Protein AF-A0A3Q0EEP7-F1 (afdb_monomer_lite)

Organism: Carlito syrichta (NCBI:txid1868482)

Radius of gyration: 18.12 Å; chains: 1; bounding box: 39×38×37 Å

Sequence (147 aa):
MGDAPDYDRSQWLNEKFKLGLDFPNLPYLIDGAHKITQSNAILRYIARKHNMCGETEEEKIRVDMLENQAMDTRMQLAMVCYSPDFEKLKPEYLEGLPEKIKLYSQFLGKRPWFAGDKGLKKISAYMKSSRFLRGPLFAKMAKWNNK

pLDDT: mean 92.27, std 7.51, range [51.19, 98.5]

Secondary structure (DSSP, 8-state):
---TTTT--HHHHTTTTTS--SS--SSEEEETTEEEESHHHHHHHHHHHTT-S-SSHHHHHHHHHHHHHHHHHHHHHHHHHH-TTHHHHHHHHHHHHHHHHHHHHHHHTT-SSSSSS---HHHHHHHHSTTS--S----TT-TT---

Structure (mmCIF, N/CA/C/O backbone):
data_AF-A0A3Q0EEP7-F1
#
_entry.id   AF-A0A3Q0EEP7-F1
#
loop_
_atom_site.group_PDB
_atom_site.id
_atom_site.type_symbol
_atom_site.label_atom_id
_atom_site.label_alt_id
_atom_site.label_comp_id
_atom_site.label_asym_id
_atom_site.label_entity_id
_atom_site.label_seq_id
_atom_site.pdbx_PDB_ins_code
_atom_site.Cartn_x
_atom_site.Cartn_y
_atom_site.Cartn_z
_atom_site.occupancy
_atom_site.B_iso_or_equiv
_atom_site.auth_seq_id
_atom_site.auth_comp_id
_atom_site.auth_asym_id
_atom_site.auth_atom_id
_atom_site.pdbx_PDB_model_num
ATOM 1 N N . MET A 1 1 ? 10.044 -12.591 -9.585 1.00 81.25 1 MET A N 1
ATOM 2 C CA . MET A 1 1 ? 10.981 -11.935 -10.516 1.00 81.25 1 MET A CA 1
ATOM 3 C C . MET A 1 1 ? 12.345 -12.496 -10.204 1.00 81.25 1 MET A C 1
ATOM 5 O O . MET A 1 1 ? 12.695 -12.511 -9.025 1.00 81.25 1 MET A O 1
ATOM 9 N N . GLY A 1 2 ? 13.031 -13.022 -11.210 1.00 85.44 2 GLY A N 1
ATOM 10 C CA . GLY A 1 2 ? 14.385 -13.539 -11.094 1.00 85.44 2 GLY A CA 1
ATOM 11 C C . GLY A 1 2 ? 15.394 -12.437 -10.783 1.00 85.44 2 GLY A C 1
ATOM 12 O O . GLY A 1 2 ? 15.034 -11.275 -10.561 1.00 85.44 2 GLY A O 1
ATOM 13 N N . ASP A 1 3 ? 16.657 -12.831 -10.739 1.00 87.38 3 ASP A N 1
ATOM 14 C CA . ASP A 1 3 ? 17.779 -11.933 -10.491 1.00 87.38 3 ASP A CA 1
ATOM 15 C C . ASP A 1 3 ? 18.174 -11.121 -11.727 1.00 87.38 3 ASP A C 1
ATOM 17 O O . ASP A 1 3 ? 17.745 -11.396 -12.850 1.00 87.38 3 ASP A O 1
ATOM 21 N N . ALA A 1 4 ? 18.972 -10.079 -11.493 1.00 85.38 4 ALA A N 1
ATOM 22 C CA . ALA A 1 4 ? 19.633 -9.341 -12.560 1.00 85.38 4 ALA A CA 1
ATOM 23 C C . ALA A 1 4 ? 20.622 -10.262 -13.311 1.00 85.38 4 ALA A C 1
ATOM 25 O O . ALA A 1 4 ? 21.186 -11.167 -12.690 1.00 85.38 4 ALA A O 1
ATOM 26 N N . PRO A 1 5 ? 20.877 -10.025 -14.611 1.00 88.69 5 PRO A N 1
ATOM 27 C CA . PRO A 1 5 ? 20.366 -8.912 -15.420 1.00 88.69 5 PRO A CA 1
ATOM 28 C C . PRO A 1 5 ? 18.973 -9.153 -16.024 1.00 88.69 5 PRO A C 1
ATOM 30 O O . PRO A 1 5 ? 18.320 -8.195 -16.430 1.00 88.69 5 PRO A O 1
ATOM 33 N N . ASP A 1 6 ? 18.505 -10.402 -16.063 1.00 91.25 6 ASP A N 1
ATOM 34 C CA . ASP A 1 6 ? 17.344 -10.787 -16.877 1.00 91.25 6 ASP A CA 1
ATOM 35 C C . ASP A 1 6 ? 16.000 -10.445 -16.226 1.00 91.25 6 ASP A C 1
ATOM 37 O O . ASP A 1 6 ? 14.993 -10.258 -16.913 1.00 91.25 6 ASP A O 1
ATOM 41 N N . TYR A 1 7 ? 15.969 -10.368 -14.891 1.00 89.38 7 TYR A N 1
ATOM 42 C CA . TYR A 1 7 ? 14.766 -10.104 -14.102 1.00 89.38 7 TYR A CA 1
ATOM 43 C C . TYR A 1 7 ? 13.576 -10.981 -14.525 1.00 89.38 7 TYR A C 1
ATOM 45 O O . TYR A 1 7 ? 12.449 -10.491 -14.661 1.00 89.38 7 TYR A O 1
ATOM 53 N N . ASP A 1 8 ? 13.818 -12.282 -14.723 1.00 93.19 8 ASP A N 1
ATOM 54 C CA . ASP A 1 8 ? 12.839 -13.198 -15.313 1.00 93.19 8 ASP A CA 1
ATOM 55 C C . ASP A 1 8 ? 11.474 -13.143 -14.602 1.00 93.19 8 ASP A C 1
ATOM 57 O O . ASP A 1 8 ? 11.352 -13.160 -13.371 1.00 93.19 8 ASP A O 1
ATOM 61 N N . ARG A 1 9 ? 10.408 -13.055 -15.395 1.00 93.75 9 ARG A N 1
ATOM 62 C CA . ARG A 1 9 ? 9.027 -12.977 -14.903 1.00 93.75 9 ARG A CA 1
ATOM 63 C C . ARG A 1 9 ? 8.225 -14.233 -15.217 1.00 93.75 9 ARG A C 1
ATOM 65 O O . ARG A 1 9 ? 7.042 -14.247 -14.875 1.00 93.75 9 ARG A O 1
ATOM 72 N N . SER A 1 10 ? 8.832 -15.261 -15.813 1.00 95.38 10 SER A N 1
ATOM 73 C CA . SER A 1 10 ? 8.148 -16.482 -16.258 1.00 95.38 10 SER A CA 1
ATOM 74 C C . SER A 1 10 ? 7.286 -17.109 -15.158 1.00 95.38 10 SER A C 1
ATOM 76 O O . SER A 1 10 ? 6.114 -17.380 -15.398 1.00 95.38 10 SER A O 1
ATOM 78 N N . GLN A 1 11 ? 7.796 -17.202 -13.922 1.00 93.19 11 GLN A N 1
ATOM 79 C CA . GLN A 1 11 ? 7.058 -17.740 -12.772 1.00 93.19 11 GLN A CA 1
ATOM 80 C C . GLN A 1 11 ? 5.685 -17.075 -12.581 1.00 93.19 11 GLN A C 1
ATOM 82 O O . GLN A 1 11 ? 4.706 -17.748 -12.276 1.00 93.19 11 GLN A O 1
ATOM 87 N N . TRP A 1 12 ? 5.604 -15.753 -12.759 1.00 94.38 12 TRP A N 1
ATOM 88 C CA . TRP A 1 12 ? 4.338 -15.031 -12.661 1.00 94.38 12 TRP A CA 1
ATOM 89 C C . TRP A 1 12 ? 3.556 -15.079 -13.973 1.00 94.38 12 TRP A C 1
ATOM 91 O O . TRP A 1 12 ? 2.359 -15.348 -13.963 1.00 94.38 12 TRP A O 1
ATOM 101 N N . LEU A 1 13 ? 4.210 -14.824 -15.109 1.00 96.19 13 LEU A N 1
ATOM 102 C CA . LEU A 1 13 ? 3.540 -14.729 -16.409 1.00 96.19 13 LEU A CA 1
ATOM 103 C C . LEU A 1 13 ? 2.883 -16.049 -16.831 1.00 96.19 13 LEU A C 1
ATOM 105 O O . LEU A 1 13 ? 1.812 -16.014 -17.432 1.00 96.19 13 LEU A O 1
ATOM 109 N N . ASN A 1 14 ? 3.466 -17.186 -16.446 1.00 96.81 14 ASN A N 1
ATOM 110 C CA . ASN A 1 14 ? 2.917 -18.513 -16.712 1.00 96.81 14 ASN A CA 1
ATOM 111 C C . ASN A 1 14 ? 1.625 -18.788 -15.927 1.00 96.81 14 ASN A C 1
ATOM 113 O O . ASN A 1 14 ? 0.801 -19.571 -16.389 1.00 96.81 14 ASN A O 1
ATOM 117 N N . GLU A 1 15 ? 1.419 -18.138 -14.778 1.00 96.38 15 GLU A N 1
ATOM 118 C CA . GLU A 1 15 ? 0.261 -18.367 -13.900 1.00 96.38 15 GLU A CA 1
ATOM 119 C C . GLU A 1 15 ? -0.766 -17.230 -13.933 1.00 96.38 15 GLU A C 1
ATOM 121 O O . GLU A 1 15 ? -1.937 -17.443 -13.619 1.00 96.38 15 GLU A O 1
ATOM 126 N N . LYS A 1 16 ? -0.366 -16.030 -14.372 1.00 96.12 16 LYS A N 1
ATOM 127 C CA . LYS A 1 16 ? -1.138 -14.781 -14.291 1.00 96.12 16 LYS A CA 1
ATOM 128 C C . LYS A 1 16 ? -2.612 -14.923 -14.678 1.00 96.12 16 LYS A C 1
ATOM 130 O O . LYS A 1 16 ? -3.480 -14.436 -13.959 1.00 96.12 16 LYS A O 1
ATOM 135 N N . PHE A 1 17 ? -2.897 -15.590 -15.794 1.00 97.56 17 PHE A N 1
ATOM 136 C CA . PHE A 1 17 ? -4.252 -15.716 -16.343 1.00 97.56 17 PHE A CA 1
ATOM 137 C C . PHE A 1 17 ? -4.971 -17.017 -15.948 1.00 97.56 17 PHE A C 1
ATOM 139 O O . PHE A 1 17 ? -6.129 -17.203 -16.306 1.00 97.56 17 PHE A O 1
ATOM 146 N N . LYS A 1 18 ? -4.323 -17.905 -15.183 1.00 97.69 18 LYS A N 1
ATOM 147 C CA . LYS A 1 18 ? -4.886 -19.198 -14.746 1.00 97.69 18 LYS A CA 1
ATOM 148 C C . LYS A 1 18 ? -5.569 -19.134 -13.380 1.00 97.69 18 LYS A C 1
ATOM 150 O O . LYS A 1 18 ? -6.298 -20.043 -13.001 1.00 97.69 18 LYS A O 1
ATOM 155 N N . LEU A 1 19 ? -5.356 -18.050 -12.635 1.00 96.69 19 LEU A N 1
ATOM 156 C CA . LEU A 1 19 ? -5.858 -17.900 -11.268 1.00 96.69 19 LEU A CA 1
ATOM 157 C C . LEU A 1 19 ? -7.345 -17.506 -11.200 1.00 96.69 19 LEU A C 1
ATOM 159 O O . LEU A 1 19 ? -7.954 -17.581 -10.133 1.00 96.69 19 LEU A O 1
ATOM 163 N N . GLY A 1 20 ? -7.956 -17.114 -12.325 1.00 97.12 20 GLY A N 1
ATOM 164 C CA . GLY A 1 20 ? -9.340 -16.628 -12.384 1.00 97.12 20 GLY A CA 1
ATOM 165 C C . GLY A 1 20 ? -9.538 -15.298 -11.652 1.00 97.12 20 GLY A C 1
ATOM 166 O O . GLY A 1 20 ? -10.532 -15.134 -10.956 1.00 97.12 20 GLY A O 1
ATOM 167 N N . LEU A 1 21 ? -8.552 -14.402 -11.740 1.00 97.94 21 LEU A N 1
ATOM 168 C CA . LEU A 1 21 ? -8.630 -13.028 -11.240 1.00 97.94 21 LEU A CA 1
ATOM 169 C C . LEU A 1 21 ? -9.318 -12.159 -12.302 1.00 97.94 21 LEU A C 1
ATOM 171 O O . LEU A 1 21 ? -8.910 -12.222 -13.460 1.00 97.94 21 LEU A O 1
ATOM 175 N N . ASP A 1 22 ? -10.272 -11.308 -11.917 1.00 97.88 22 ASP A N 1
ATOM 176 C CA . ASP A 1 22 ? -10.950 -10.402 -12.864 1.00 97.88 22 ASP A CA 1
ATOM 177 C C . ASP A 1 22 ? -9.977 -9.391 -13.490 1.00 97.88 22 ASP A C 1
ATOM 179 O O . ASP A 1 22 ? -9.995 -9.139 -14.693 1.00 97.88 22 ASP A O 1
ATOM 183 N N . PHE A 1 23 ? -9.060 -8.861 -12.672 1.00 98.00 23 PHE A N 1
ATOM 184 C CA . PHE A 1 23 ? -7.981 -7.971 -13.105 1.00 98.00 23 PHE A CA 1
ATOM 185 C C . PHE A 1 23 ? -6.620 -8.569 -12.726 1.00 98.00 23 PHE A C 1
ATOM 187 O O . PHE A 1 23 ? -6.088 -8.217 -11.668 1.00 98.00 23 PHE A O 1
ATOM 194 N N . PRO A 1 24 ? -6.042 -9.481 -13.537 1.00 97.75 24 PRO A N 1
ATOM 195 C CA . PRO A 1 24 ? -4.808 -10.188 -13.200 1.00 97.75 24 PRO A CA 1
ATOM 196 C C . PRO A 1 24 ? -3.631 -9.248 -12.921 1.00 97.75 24 PRO A C 1
ATOM 198 O O . PRO A 1 24 ? -3.051 -8.651 -13.834 1.00 97.75 24 PRO A O 1
ATOM 201 N N . ASN A 1 25 ? -3.243 -9.136 -11.651 1.00 97.31 25 ASN A N 1
ATOM 202 C CA . ASN A 1 25 ? -2.158 -8.267 -11.211 1.00 97.31 25 ASN A CA 1
ATOM 203 C C . ASN A 1 25 ? -1.501 -8.783 -9.922 1.00 97.31 25 ASN A C 1
ATOM 205 O O . ASN A 1 25 ? -2.052 -9.637 -9.229 1.00 97.31 25 ASN A O 1
ATOM 209 N N . LEU A 1 26 ? -0.332 -8.232 -9.599 1.00 94.56 26 LEU A N 1
ATOM 210 C CA . LEU A 1 26 ? 0.284 -8.354 -8.281 1.00 94.56 26 LEU A CA 1
ATOM 211 C C . LEU A 1 26 ? 0.063 -7.054 -7.481 1.00 94.56 26 LEU A C 1
ATOM 213 O O . LEU A 1 26 ? 0.201 -5.970 -8.051 1.00 94.56 26 LEU A O 1
ATOM 217 N N . PRO A 1 27 ? -0.209 -7.131 -6.165 1.00 96.06 27 PRO A N 1
ATOM 218 C CA . PRO A 1 27 ? -0.498 -8.350 -5.405 1.00 96.06 27 PRO A CA 1
ATOM 219 C C . PRO A 1 27 ? -1.912 -8.895 -5.683 1.00 96.06 27 PRO A C 1
ATOM 221 O O . PRO A 1 27 ? -2.789 -8.167 -6.155 1.00 96.06 27 PRO A O 1
ATOM 224 N N . TYR A 1 28 ? -2.126 -10.163 -5.325 1.00 97.62 28 TYR A N 1
ATOM 225 C CA . TYR A 1 28 ? -3.439 -10.810 -5.287 1.00 97.62 28 TYR A CA 1
ATOM 226 C C . TYR A 1 28 ? -3.652 -11.551 -3.957 1.00 97.62 28 TYR A C 1
ATOM 228 O O . TYR A 1 28 ? -2.691 -11.900 -3.270 1.00 97.62 28 TYR A O 1
ATOM 236 N N . LEU A 1 29 ? -4.915 -11.802 -3.613 1.00 98.12 29 LEU A N 1
ATOM 237 C CA . LEU A 1 29 ? -5.357 -12.657 -2.511 1.00 98.12 29 LEU A CA 1
ATOM 238 C C . LEU A 1 29 ? -6.410 -13.640 -3.037 1.00 98.12 29 LEU A C 1
ATOM 240 O O . LEU A 1 29 ? -7.343 -13.234 -3.729 1.00 98.12 29 LEU A O 1
ATOM 244 N N . ILE A 1 30 ? -6.271 -14.916 -2.677 1.00 97.94 30 ILE A N 1
ATOM 245 C CA . ILE A 1 30 ? -7.289 -15.950 -2.891 1.00 97.94 30 ILE A CA 1
ATOM 246 C C . ILE A 1 30 ? -7.722 -16.444 -1.505 1.00 97.94 30 ILE A C 1
ATOM 248 O O . ILE A 1 30 ? -6.917 -17.040 -0.793 1.00 97.94 30 ILE A O 1
ATOM 252 N N . ASP A 1 31 ? -8.968 -16.167 -1.120 1.00 97.62 31 ASP A N 1
ATOM 253 C CA . ASP A 1 31 ? -9.599 -16.617 0.132 1.00 97.62 31 ASP A CA 1
ATOM 254 C C . ASP A 1 31 ? -10.901 -17.359 -0.211 1.00 97.62 31 ASP A C 1
ATOM 256 O O . ASP A 1 31 ? -11.962 -16.756 -0.402 1.00 97.62 31 ASP A O 1
ATOM 260 N N . GLY A 1 32 ? -10.797 -18.681 -0.385 1.00 96.50 32 GLY A N 1
ATOM 261 C CA . GLY A 1 32 ? -11.895 -19.523 -0.858 1.00 96.50 32 GLY A CA 1
ATOM 262 C C . GLY A 1 32 ? -12.400 -19.085 -2.236 1.00 96.50 32 GLY A C 1
ATOM 263 O O . GLY A 1 32 ? -11.657 -19.103 -3.216 1.00 96.50 32 GLY A O 1
ATOM 264 N N . ALA A 1 33 ? -13.671 -18.684 -2.305 1.00 96.88 33 ALA A N 1
ATOM 265 C CA . ALA A 1 33 ? -14.290 -18.184 -3.532 1.00 96.88 33 ALA A CA 1
ATOM 266 C C . ALA A 1 33 ? -13.871 -16.744 -3.890 1.00 96.88 33 ALA A C 1
ATOM 268 O O . ALA A 1 33 ? -14.078 -16.310 -5.022 1.00 96.88 33 ALA A O 1
ATOM 269 N N . HIS A 1 34 ? -13.291 -15.990 -2.952 1.00 97.94 34 HIS A N 1
ATOM 270 C CA . HIS A 1 34 ? -12.913 -14.600 -3.183 1.00 97.94 34 HIS A CA 1
ATOM 271 C C . HIS A 1 34 ? -11.525 -14.506 -3.811 1.00 97.94 34 HIS A C 1
ATOM 273 O O . HIS A 1 34 ? -10.532 -14.958 -3.241 1.00 97.94 34 HIS A O 1
ATOM 279 N N . LYS A 1 35 ? -11.464 -13.869 -4.978 1.00 98.19 35 LYS A N 1
ATOM 280 C CA . LYS A 1 35 ? -10.256 -13.686 -5.781 1.00 98.19 35 LYS A CA 1
ATOM 281 C C . LYS A 1 35 ? -10.052 -12.197 -6.025 1.00 98.19 35 LYS A C 1
ATOM 283 O O . LYS A 1 35 ? -10.770 -11.594 -6.810 1.00 98.19 35 LYS A O 1
ATOM 288 N N . ILE A 1 36 ? -9.121 -11.586 -5.298 1.00 98.50 36 ILE A N 1
ATOM 289 C CA . ILE A 1 36 ? -9.028 -10.126 -5.176 1.00 98.50 36 ILE A CA 1
ATOM 290 C C . ILE A 1 36 ? -7.647 -9.664 -5.627 1.00 98.50 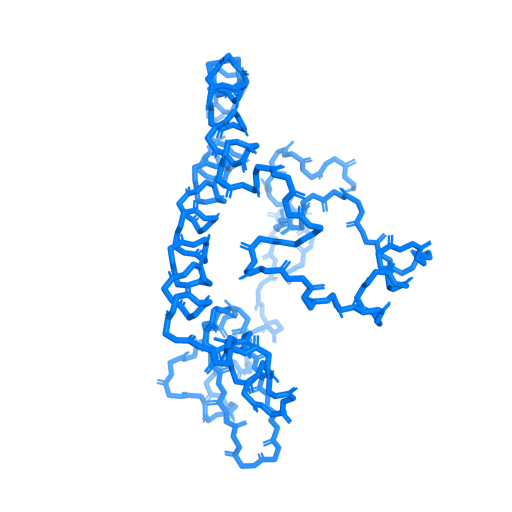36 ILE A C 1
ATOM 292 O O . ILE A 1 36 ? -6.631 -10.195 -5.180 1.00 98.50 36 ILE A O 1
ATOM 296 N N . THR A 1 37 ? -7.601 -8.643 -6.475 1.00 98.25 37 THR A N 1
ATOM 297 C CA . THR A 1 37 ? -6.383 -7.895 -6.817 1.00 98.25 37 THR A CA 1
ATOM 298 C C . THR A 1 37 ? -6.502 -6.449 -6.340 1.00 98.25 37 THR A C 1
ATOM 300 O O . THR A 1 37 ? -7.551 -6.048 -5.844 1.00 98.25 37 THR A O 1
ATOM 303 N N . GLN A 1 38 ? -5.423 -5.669 -6.475 1.00 97.81 38 GLN A N 1
ATOM 304 C CA . GLN A 1 38 ? -5.245 -4.318 -5.911 1.00 97.81 38 GLN A CA 1
ATOM 305 C C . GLN A 1 38 ? -4.975 -4.321 -4.403 1.00 97.81 38 GLN A C 1
ATOM 307 O O . GLN A 1 38 ? -5.772 -4.800 -3.598 1.00 97.81 38 GLN A O 1
ATOM 312 N N . SER A 1 39 ? -3.847 -3.728 -4.000 1.00 96.62 39 SER A N 1
ATOM 313 C CA . SER A 1 39 ? -3.381 -3.751 -2.606 1.00 96.62 39 SER A CA 1
ATOM 314 C C . SER A 1 39 ? -4.409 -3.190 -1.622 1.00 96.62 39 SER A C 1
ATOM 316 O O . SER A 1 39 ? -4.674 -3.818 -0.602 1.00 96.62 39 SER A O 1
ATOM 318 N N . ASN A 1 40 ? -5.031 -2.052 -1.943 1.00 97.31 40 ASN A N 1
ATOM 319 C CA . ASN A 1 40 ? -6.001 -1.402 -1.057 1.00 97.31 40 ASN A CA 1
ATOM 320 C C . ASN A 1 40 ? -7.314 -2.196 -0.974 1.00 97.31 40 ASN A C 1
ATOM 322 O O . ASN A 1 40 ? -7.878 -2.345 0.106 1.00 97.31 40 ASN A O 1
ATOM 326 N N . ALA A 1 41 ? -7.764 -2.806 -2.077 1.00 98.19 41 ALA A N 1
ATOM 327 C CA . ALA A 1 41 ? -8.947 -3.667 -2.064 1.00 98.19 41 ALA A CA 1
ATOM 328 C C . ALA A 1 41 ? -8.734 -4.916 -1.192 1.00 98.19 41 ALA A C 1
ATOM 330 O O . ALA A 1 41 ? -9.608 -5.267 -0.396 1.00 98.19 41 ALA A O 1
ATOM 331 N N . ILE A 1 42 ? -7.554 -5.540 -1.286 1.00 98.25 42 ILE A N 1
ATOM 332 C CA . ILE A 1 42 ? -7.148 -6.667 -0.434 1.00 98.25 42 ILE A CA 1
ATOM 333 C C . ILE A 1 42 ? -7.112 -6.246 1.042 1.00 98.25 42 ILE A C 1
ATOM 335 O O . ILE A 1 42 ? -7.691 -6.928 1.890 1.00 98.25 42 ILE A O 1
ATOM 339 N N . LEU A 1 43 ? -6.479 -5.111 1.362 1.00 95.75 43 LEU A N 1
ATOM 340 C CA . LEU A 1 43 ? -6.415 -4.596 2.735 1.00 95.75 43 LEU A CA 1
ATOM 341 C C . LEU A 1 43 ? -7.811 -4.306 3.296 1.00 95.75 43 LEU A C 1
ATOM 343 O O . LEU A 1 43 ? -8.121 -4.741 4.405 1.00 95.75 43 LEU A O 1
ATOM 347 N N . ARG A 1 44 ? -8.680 -3.648 2.521 1.00 96.56 44 ARG A N 1
ATOM 348 C CA . ARG A 1 44 ? -10.068 -3.370 2.914 1.00 96.56 44 ARG A CA 1
ATOM 349 C C . ARG A 1 44 ? -10.894 -4.643 3.087 1.00 96.56 44 ARG A C 1
ATOM 351 O O . ARG A 1 44 ? -11.712 -4.703 4.000 1.00 96.56 44 ARG A O 1
ATOM 358 N N . TYR A 1 45 ? -10.689 -5.669 2.259 1.00 97.31 45 TYR A N 1
ATOM 359 C CA . TYR A 1 45 ? -11.342 -6.973 2.429 1.00 97.31 45 TYR A CA 1
ATOM 360 C C . TYR A 1 45 ? -10.988 -7.610 3.779 1.00 97.31 45 TYR A C 1
ATOM 362 O O . TYR A 1 45 ? -11.883 -7.969 4.547 1.00 97.31 45 TYR A O 1
ATOM 370 N N . ILE A 1 46 ? -9.693 -7.668 4.105 1.00 94.31 46 ILE A N 1
ATOM 371 C CA . ILE A 1 46 ? -9.213 -8.191 5.391 1.00 94.31 46 ILE A CA 1
ATOM 372 C C . ILE A 1 46 ? -9.741 -7.333 6.547 1.00 94.31 46 ILE A C 1
ATOM 374 O O . ILE A 1 46 ? -10.213 -7.867 7.550 1.00 94.31 46 ILE A O 1
ATOM 378 N N . ALA A 1 47 ? -9.708 -6.006 6.406 1.00 92.38 47 ALA A N 1
ATOM 379 C CA . ALA A 1 47 ? -10.207 -5.089 7.420 1.00 92.38 47 ALA A CA 1
ATOM 380 C C . ALA A 1 47 ? -11.702 -5.304 7.701 1.00 92.38 47 ALA A C 1
ATOM 382 O O . ALA A 1 47 ? -12.081 -5.411 8.866 1.00 92.38 47 ALA A O 1
ATOM 383 N N . ARG A 1 48 ? -12.541 -5.474 6.670 1.00 94.81 48 ARG A N 1
ATOM 384 C CA . ARG A 1 48 ? -13.974 -5.780 6.839 1.00 94.81 48 ARG A CA 1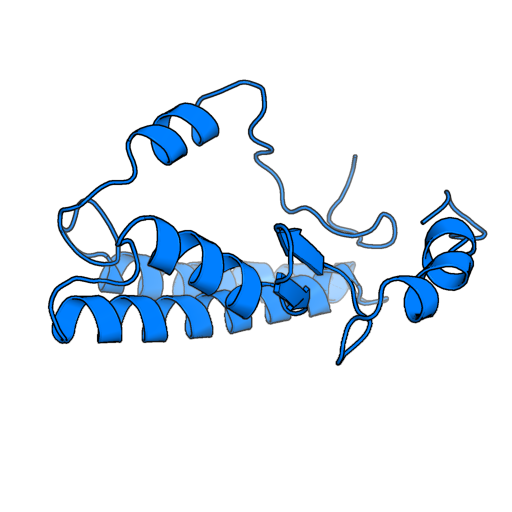
ATOM 385 C C . ARG A 1 48 ? -14.213 -7.103 7.565 1.00 94.81 48 ARG A C 1
ATOM 387 O O . ARG A 1 48 ? -15.042 -7.141 8.467 1.00 94.81 48 ARG A O 1
ATOM 394 N N . LYS A 1 49 ? -13.448 -8.157 7.251 1.00 92.88 49 LYS A N 1
ATOM 395 C CA . LYS A 1 49 ? -13.548 -9.476 7.917 1.00 92.88 49 LYS A CA 1
ATOM 396 C C . LYS A 1 49 ? -13.280 -9.411 9.430 1.00 92.88 49 LYS A C 1
ATOM 398 O O . LYS A 1 49 ? -13.667 -10.315 10.165 1.00 92.88 49 LYS A O 1
ATOM 403 N N . HIS A 1 50 ? -12.632 -8.344 9.895 1.00 89.75 50 HIS A N 1
ATOM 404 C CA . HIS A 1 50 ? -12.263 -8.144 11.295 1.00 89.75 50 HIS A CA 1
ATOM 405 C C . HIS A 1 50 ? -12.810 -6.841 11.902 1.00 89.75 50 HIS A C 1
ATOM 407 O O . HIS A 1 50 ? -12.349 -6.448 12.971 1.00 89.75 50 HIS A O 1
ATOM 413 N N . ASN A 1 51 ? -13.773 -6.177 11.249 1.00 89.00 51 ASN A N 1
ATOM 414 C CA . ASN A 1 51 ? -14.359 -4.907 11.698 1.00 89.00 51 ASN A CA 1
ATOM 415 C C . ASN A 1 51 ? -13.317 -3.791 11.950 1.00 89.00 51 ASN A C 1
ATOM 417 O O . ASN A 1 51 ? -13.315 -3.136 12.987 1.00 89.00 51 ASN A O 1
ATOM 421 N N . MET A 1 52 ? -12.389 -3.599 11.007 1.00 88.75 52 MET A N 1
ATOM 422 C CA . MET A 1 52 ? -11.253 -2.666 11.121 1.00 88.75 52 MET A CA 1
ATOM 423 C C . MET A 1 52 ? -11.299 -1.526 10.089 1.00 88.75 52 MET A C 1
ATOM 425 O O . MET A 1 52 ? -10.261 -0.971 9.741 1.00 88.75 52 MET A O 1
ATOM 429 N N . CYS A 1 53 ? -12.482 -1.191 9.568 1.00 91.25 53 CYS A N 1
ATOM 430 C CA . CYS A 1 53 ? -12.669 -0.102 8.597 1.00 91.25 53 CYS A CA 1
ATOM 431 C C . CYS A 1 53 ? -13.149 1.217 9.232 1.00 91.25 53 CYS A C 1
ATOM 433 O O . CYS A 1 53 ? -13.569 2.102 8.499 1.00 91.25 53 CYS A O 1
ATOM 435 N N . GLY A 1 54 ? -13.088 1.348 10.560 1.00 91.31 54 GLY A N 1
ATOM 436 C CA . GLY A 1 54 ? -13.746 2.428 11.302 1.00 91.31 54 GLY A CA 1
ATOM 437 C C . GLY A 1 54 ? -15.191 2.065 11.649 1.00 91.31 54 GLY A C 1
ATOM 438 O O . GLY A 1 54 ? -15.895 1.430 10.858 1.00 91.31 54 GLY A O 1
ATOM 439 N N . GLU A 1 55 ? -15.619 2.424 12.853 1.00 92.06 55 GLU A N 1
ATOM 440 C CA . GLU A 1 55 ? -16.961 2.132 13.361 1.00 92.06 55 GLU A CA 1
ATOM 441 C C . GLU A 1 55 ? -17.895 3.324 13.169 1.00 92.06 55 GLU A C 1
ATOM 443 O O . GLU A 1 55 ? -19.025 3.147 12.705 1.00 92.06 55 GLU A O 1
ATOM 448 N N . THR A 1 56 ? -17.407 4.535 13.453 1.00 94.88 56 THR A N 1
ATOM 449 C CA . THR A 1 56 ? -18.139 5.778 13.176 1.00 94.88 56 THR A CA 1
ATOM 450 C C . THR A 1 56 ? -17.822 6.309 11.782 1.00 94.88 56 THR A C 1
ATOM 452 O O . THR A 1 56 ? -16.849 5.901 11.141 1.00 94.88 56 THR A O 1
ATOM 455 N N . GLU A 1 57 ? -18.653 7.226 11.294 1.00 96.69 57 GLU A N 1
ATOM 456 C CA . GLU A 1 57 ? -18.420 7.862 9.998 1.00 96.69 57 GLU A CA 1
ATOM 457 C C . GLU A 1 57 ? -17.130 8.688 10.002 1.00 96.69 57 GLU A C 1
ATOM 459 O O . GLU A 1 57 ? -16.345 8.640 9.058 1.00 96.69 57 GLU A O 1
ATOM 464 N N . GLU A 1 58 ? -16.832 9.358 11.112 1.00 95.69 58 GLU A N 1
ATOM 465 C CA . GLU A 1 58 ? -15.600 10.122 11.287 1.00 95.69 58 GLU A CA 1
ATOM 466 C C . GLU A 1 58 ? -14.361 9.221 11.215 1.00 95.69 58 GLU A C 1
ATOM 468 O O . GLU A 1 58 ? -13.360 9.593 10.601 1.00 95.69 58 GLU A O 1
ATOM 473 N N . GLU A 1 59 ? -14.407 8.024 11.807 1.00 94.88 59 GLU A N 1
ATOM 474 C CA . GLU A 1 59 ? -13.303 7.065 11.716 1.00 94.88 59 GLU A CA 1
ATOM 475 C C . GLU A 1 59 ? -13.122 6.549 10.282 1.00 94.88 59 GLU A C 1
ATOM 477 O O . GLU A 1 59 ? -11.987 6.467 9.806 1.00 94.88 59 GLU A O 1
ATOM 482 N N . LYS A 1 60 ? -14.220 6.254 9.573 1.00 95.56 60 LYS A N 1
ATOM 483 C CA . LYS A 1 60 ? -14.193 5.809 8.167 1.00 95.56 60 LYS A CA 1
ATOM 484 C C . LYS A 1 60 ? -13.601 6.875 7.252 1.00 95.56 60 LYS A C 1
ATOM 486 O O . LYS A 1 60 ? -12.660 6.580 6.518 1.00 95.56 60 LYS A O 1
ATOM 491 N N . ILE A 1 61 ? -14.056 8.124 7.375 1.00 96.69 61 ILE A N 1
ATOM 492 C CA . ILE A 1 61 ? -13.511 9.270 6.631 1.00 96.69 61 ILE A CA 1
ATOM 493 C C . ILE A 1 61 ? -12.000 9.372 6.854 1.00 96.69 61 ILE A C 1
ATOM 495 O O . ILE A 1 61 ? -11.230 9.544 5.909 1.00 96.69 61 ILE A O 1
ATOM 499 N N . ARG A 1 62 ? -11.542 9.221 8.102 1.00 96.56 62 ARG A N 1
ATOM 500 C CA . ARG A 1 62 ? -10.111 9.287 8.421 1.00 96.56 62 ARG A CA 1
ATOM 501 C C . ARG A 1 62 ? -9.316 8.134 7.817 1.00 96.56 62 ARG A C 1
ATOM 503 O O . ARG A 1 62 ? -8.203 8.371 7.348 1.00 96.56 62 ARG A O 1
ATOM 510 N N . VAL A 1 63 ? -9.856 6.915 7.832 1.00 95.81 63 VAL A N 1
ATOM 511 C CA . VAL A 1 63 ? -9.244 5.746 7.177 1.00 95.81 63 VAL A CA 1
ATOM 512 C C . VAL A 1 63 ? -9.126 5.985 5.674 1.00 95.81 63 VAL A C 1
ATOM 514 O O . VAL A 1 63 ? -8.053 5.765 5.113 1.00 95.81 63 VAL A O 1
ATOM 517 N N . ASP A 1 64 ? -10.182 6.487 5.041 1.00 97.19 64 ASP A N 1
ATOM 518 C CA . ASP A 1 64 ? -10.228 6.724 3.599 1.00 97.19 64 ASP A CA 1
ATOM 519 C C . ASP A 1 64 ? -9.254 7.824 3.168 1.00 97.19 64 ASP A C 1
ATOM 521 O O . ASP A 1 64 ? -8.478 7.629 2.229 1.00 97.19 64 ASP A O 1
ATOM 525 N N . MET A 1 65 ? -9.221 8.948 3.887 1.00 97.81 65 MET A N 1
ATOM 526 C CA . MET A 1 65 ? -8.250 10.017 3.640 1.00 97.81 65 MET A CA 1
ATOM 527 C C . MET A 1 65 ? -6.812 9.524 3.814 1.00 97.81 65 MET A C 1
ATOM 529 O O . MET A 1 65 ? -5.961 9.781 2.962 1.00 97.81 65 MET A O 1
ATOM 533 N N . LEU A 1 66 ? -6.534 8.797 4.902 1.00 96.69 66 LEU A N 1
ATOM 534 C CA . LEU A 1 66 ? -5.192 8.291 5.180 1.00 96.69 66 LEU A CA 1
ATOM 535 C C . LEU A 1 66 ? -4.737 7.282 4.125 1.00 96.69 66 LEU A C 1
ATOM 537 O O . LEU A 1 66 ? -3.587 7.342 3.701 1.00 96.69 66 LEU A O 1
ATOM 541 N N . GLU A 1 67 ? -5.608 6.358 3.714 1.00 96.62 67 GLU A N 1
ATOM 542 C CA . GLU A 1 67 ? -5.285 5.349 2.702 1.00 96.62 67 GLU A CA 1
ATOM 543 C C . GLU A 1 67 ? -4.853 6.010 1.389 1.00 96.62 67 GLU A C 1
ATOM 545 O O . GLU A 1 67 ? -3.814 5.648 0.831 1.00 96.62 67 GLU A O 1
ATOM 550 N N . ASN A 1 68 ? -5.617 7.001 0.921 1.00 97.62 68 ASN A N 1
ATOM 551 C CA . ASN A 1 68 ? -5.319 7.701 -0.326 1.00 97.62 68 ASN A CA 1
ATOM 552 C C . ASN A 1 68 ? -4.050 8.558 -0.204 1.00 97.62 68 ASN A C 1
ATOM 554 O O . ASN A 1 68 ? -3.146 8.427 -1.027 1.00 97.62 68 ASN A O 1
ATOM 558 N N . GLN A 1 69 ? -3.897 9.325 0.881 1.00 97.44 69 GLN A N 1
ATOM 559 C CA . GLN A 1 69 ? -2.696 10.138 1.107 1.00 97.44 69 GLN A CA 1
ATOM 560 C C . GLN A 1 69 ? -1.419 9.280 1.224 1.00 97.44 69 GLN A C 1
ATOM 562 O O . GLN A 1 69 ? -0.356 9.635 0.693 1.00 97.44 69 GLN A O 1
ATOM 567 N N . ALA A 1 70 ? -1.518 8.128 1.896 1.00 95.56 70 ALA A N 1
ATOM 568 C CA . ALA A 1 70 ? -0.432 7.159 2.007 1.00 95.56 70 ALA A CA 1
ATOM 569 C C . ALA A 1 70 ? -0.088 6.539 0.649 1.00 95.56 70 ALA A C 1
ATOM 571 O O . ALA A 1 70 ? 1.094 6.336 0.358 1.00 95.56 70 ALA A O 1
ATOM 572 N N . MET A 1 71 ? -1.090 6.271 -0.194 1.00 96.00 71 MET A N 1
ATOM 573 C CA . MET A 1 71 ? -0.875 5.788 -1.556 1.00 96.00 71 MET A CA 1
ATOM 574 C C . MET A 1 71 ? -0.132 6.825 -2.405 1.00 96.00 71 MET A C 1
ATOM 576 O O . MET A 1 71 ? 0.876 6.471 -3.018 1.00 96.00 71 MET A O 1
ATOM 580 N N . ASP A 1 72 ? -0.534 8.096 -2.370 1.00 96.12 72 ASP A N 1
ATOM 581 C CA . ASP A 1 72 ? 0.152 9.175 -3.095 1.00 96.12 72 ASP A CA 1
ATOM 582 C C . ASP A 1 72 ? 1.612 9.313 -2.653 1.00 96.12 72 ASP A C 1
ATOM 584 O O . ASP A 1 72 ? 2.533 9.349 -3.472 1.00 96.12 72 ASP A O 1
ATOM 588 N N . THR A 1 73 ? 1.845 9.300 -1.340 1.00 94.69 73 THR A N 1
ATOM 589 C CA . THR A 1 73 ? 3.198 9.388 -0.768 1.00 94.69 73 THR A CA 1
ATOM 590 C C . THR A 1 73 ? 4.053 8.188 -1.179 1.00 94.69 73 THR A C 1
ATOM 592 O O . THR A 1 73 ? 5.209 8.342 -1.579 1.00 94.69 73 THR A O 1
ATOM 595 N N . ARG A 1 74 ? 3.478 6.980 -1.138 1.00 93.62 74 ARG A N 1
ATOM 596 C CA . ARG A 1 74 ? 4.142 5.752 -1.587 1.00 93.62 74 ARG A CA 1
ATOM 597 C C . ARG A 1 74 ? 4.482 5.810 -3.075 1.00 93.62 74 ARG A C 1
ATOM 599 O O . ARG A 1 74 ? 5.572 5.380 -3.450 1.00 93.62 74 ARG A O 1
ATOM 606 N N . MET A 1 75 ? 3.578 6.311 -3.915 1.00 94.44 75 MET A N 1
ATOM 607 C CA . MET A 1 75 ? 3.807 6.428 -5.356 1.00 94.44 75 MET A CA 1
ATOM 608 C C . MET A 1 75 ? 4.908 7.436 -5.674 1.00 94.44 75 MET A C 1
ATOM 610 O O . MET A 1 75 ? 5.767 7.138 -6.499 1.00 94.44 75 MET A O 1
ATOM 614 N N . GLN A 1 76 ? 4.951 8.572 -4.976 1.00 94.81 76 GLN A N 1
ATOM 615 C CA . GLN A 1 76 ? 6.042 9.542 -5.110 1.00 94.81 76 GLN A CA 1
ATOM 616 C C . GLN A 1 76 ? 7.402 8.926 -4.773 1.00 94.81 76 GLN A C 1
ATOM 618 O O . GLN A 1 76 ? 8.345 9.073 -5.549 1.00 94.81 76 GLN A O 1
ATOM 623 N N . LEU A 1 77 ? 7.494 8.177 -3.668 1.00 94.75 77 LEU A N 1
ATOM 624 C CA . LEU A 1 77 ? 8.717 7.447 -3.330 1.00 94.75 77 LEU A CA 1
ATOM 625 C C . LEU A 1 77 ? 9.082 6.440 -4.426 1.00 94.75 77 LEU A C 1
ATOM 627 O O . LEU A 1 77 ? 10.230 6.392 -4.860 1.00 94.75 77 LEU A O 1
ATOM 631 N N . ALA A 1 78 ? 8.109 5.655 -4.895 1.00 94.25 78 ALA A N 1
ATOM 632 C CA . ALA A 1 78 ? 8.337 4.665 -5.939 1.00 94.25 78 ALA A CA 1
ATOM 633 C C . ALA A 1 78 ? 8.887 5.314 -7.221 1.00 94.25 78 ALA A C 1
ATOM 635 O O . ALA A 1 78 ? 9.888 4.837 -7.752 1.00 94.25 78 ALA A O 1
ATOM 636 N N . MET A 1 79 ? 8.303 6.425 -7.682 1.00 94.94 79 MET A N 1
ATOM 637 C CA . MET A 1 79 ? 8.780 7.140 -8.873 1.00 94.94 79 MET A CA 1
ATOM 638 C C . MET A 1 79 ? 10.255 7.535 -8.758 1.00 94.94 79 MET A C 1
ATOM 640 O O . MET A 1 79 ? 11.013 7.337 -9.704 1.00 94.94 79 MET A O 1
ATOM 644 N N . VAL A 1 80 ? 10.688 8.011 -7.588 1.00 96.00 80 VAL A N 1
ATOM 645 C CA . VAL A 1 80 ? 12.102 8.321 -7.338 1.00 96.00 80 VAL A CA 1
ATOM 646 C C . VAL A 1 80 ? 12.945 7.044 -7.367 1.00 96.00 80 VAL A C 1
ATOM 648 O O . VAL A 1 80 ? 13.933 6.978 -8.095 1.00 96.00 80 VAL A O 1
ATOM 651 N N . CYS A 1 81 ? 12.545 6.003 -6.631 1.00 94.88 81 CYS A N 1
ATOM 652 C CA . CYS A 1 81 ? 13.320 4.766 -6.486 1.00 94.88 81 CYS A CA 1
ATOM 653 C C . CYS A 1 81 ? 13.539 3.984 -7.792 1.00 94.88 81 CYS A C 1
ATOM 655 O O . CYS A 1 81 ? 14.545 3.281 -7.900 1.00 94.88 81 CYS A O 1
ATOM 657 N N . TYR A 1 82 ? 12.607 4.062 -8.744 1.00 93.75 82 TYR A N 1
ATOM 658 C CA . TYR A 1 82 ? 12.704 3.385 -10.044 1.00 93.75 82 TYR A CA 1
ATOM 659 C C . TYR A 1 82 ? 13.236 4.295 -11.163 1.00 93.75 82 TYR A C 1
ATOM 661 O O . TYR A 1 82 ? 13.411 3.831 -12.288 1.00 93.75 82 TYR A O 1
ATOM 669 N N . SER A 1 83 ? 13.506 5.573 -10.880 1.00 95.69 83 SER A N 1
ATOM 670 C CA . SER A 1 83 ? 14.007 6.501 -11.890 1.00 95.69 83 SER A CA 1
ATOM 671 C C . SER A 1 83 ? 15.475 6.217 -12.252 1.00 95.69 83 SER A C 1
ATOM 673 O O . SER A 1 83 ? 16.315 6.014 -11.360 1.00 95.69 83 SER A O 1
ATOM 675 N N . PRO A 1 84 ? 15.849 6.274 -13.545 1.00 95.12 84 PRO A N 1
ATOM 676 C CA . PRO A 1 84 ? 17.256 6.265 -13.938 1.00 95.12 84 PRO A CA 1
ATOM 677 C C . PRO A 1 84 ? 18.032 7.431 -13.298 1.00 95.12 84 PRO A C 1
ATOM 679 O O . PRO A 1 84 ? 19.174 7.232 -12.883 1.00 95.12 84 PRO A O 1
ATOM 682 N N . ASP A 1 85 ? 17.385 8.581 -13.077 1.00 96.88 85 ASP A N 1
ATOM 683 C CA . ASP A 1 85 ? 17.951 9.789 -12.455 1.00 96.88 85 ASP A CA 1
ATOM 684 C C . ASP A 1 85 ? 17.858 9.815 -10.919 1.00 96.88 85 ASP A C 1
ATOM 686 O O . ASP A 1 85 ? 18.000 10.867 -10.301 1.00 96.88 85 ASP A O 1
ATOM 690 N N . PHE A 1 86 ? 17.633 8.670 -10.272 1.00 95.69 86 PHE A N 1
ATOM 691 C CA . PHE A 1 86 ? 17.511 8.548 -8.814 1.00 95.69 86 PHE A CA 1
ATOM 692 C C . PHE A 1 86 ? 18.490 9.395 -7.987 1.00 95.69 86 PHE A C 1
ATOM 694 O O . PHE A 1 86 ? 18.049 10.090 -7.078 1.00 95.69 86 PHE A O 1
ATOM 701 N N . GLU A 1 87 ? 19.792 9.372 -8.300 1.00 95.81 87 GLU A N 1
ATOM 702 C CA . GLU A 1 87 ? 20.801 10.122 -7.532 1.00 95.81 87 GLU A CA 1
ATOM 703 C C . GLU A 1 87 ? 20.594 11.642 -7.611 1.00 95.81 87 GLU A C 1
ATOM 705 O O . GLU A 1 87 ? 20.911 12.355 -6.663 1.00 95.81 87 GLU A O 1
ATOM 710 N N . LYS A 1 88 ? 20.004 12.140 -8.705 1.00 97.25 88 LYS A N 1
ATOM 711 C CA . LYS A 1 88 ? 19.653 13.558 -8.874 1.00 97.25 88 LYS A CA 1
ATOM 712 C C . LYS A 1 88 ? 18.335 13.913 -8.185 1.00 97.25 88 LYS A C 1
ATOM 714 O O . LYS A 1 88 ? 18.216 14.999 -7.638 1.00 97.25 88 LYS A O 1
ATOM 719 N N . LEU A 1 89 ? 17.352 13.007 -8.212 1.00 97.31 89 LEU A N 1
ATOM 720 C CA . LEU A 1 89 ? 16.003 13.240 -7.669 1.00 97.31 89 LEU A CA 1
ATOM 721 C C . LEU A 1 89 ? 15.913 13.029 -6.152 1.00 97.31 89 LEU A C 1
ATOM 723 O O . LEU A 1 89 ? 15.068 13.615 -5.476 1.00 97.31 89 LEU A O 1
ATOM 727 N N . LYS A 1 90 ? 16.763 12.161 -5.598 1.00 95.88 90 LYS A N 1
ATOM 728 C CA . LYS A 1 90 ? 16.755 11.809 -4.176 1.00 95.88 90 LYS A CA 1
ATOM 729 C C . LYS A 1 90 ? 16.961 13.016 -3.246 1.00 95.88 90 LYS A C 1
ATOM 731 O O . LYS A 1 90 ? 16.219 13.076 -2.266 1.00 95.88 90 LYS A O 1
ATOM 736 N N . PRO A 1 91 ? 17.907 13.948 -3.489 1.00 97.56 91 PRO A N 1
ATOM 737 C CA . PRO A 1 91 ? 18.087 15.121 -2.633 1.00 97.56 91 PRO A CA 1
ATOM 738 C C . PRO A 1 91 ? 16.816 15.967 -2.497 1.00 97.56 91 PRO A C 1
ATOM 740 O O . PRO A 1 91 ? 16.372 16.196 -1.377 1.00 97.56 91 PRO A O 1
ATOM 743 N N . GLU A 1 92 ? 16.177 16.327 -3.614 1.00 96.69 92 GLU A N 1
ATOM 744 C CA . GLU A 1 92 ? 14.931 17.112 -3.619 1.00 96.69 92 GLU A CA 1
ATOM 745 C C . GLU A 1 92 ? 13.788 16.363 -2.915 1.00 96.69 92 GLU A C 1
ATOM 747 O O . GLU A 1 92 ? 13.059 16.924 -2.093 1.00 96.69 92 GLU A O 1
ATOM 752 N N . TYR A 1 93 ? 13.658 15.055 -3.168 1.00 96.00 93 TYR A N 1
ATOM 753 C CA . TYR A 1 93 ? 12.667 14.235 -2.472 1.00 96.00 93 TYR A CA 1
ATOM 754 C C . TYR A 1 93 ? 12.871 14.252 -0.949 1.00 96.00 93 TYR A C 1
ATOM 756 O O . TYR A 1 93 ? 11.894 14.335 -0.200 1.00 96.00 93 TYR A O 1
ATOM 764 N N . LEU A 1 94 ? 14.123 14.158 -0.489 1.00 96.25 94 LEU A N 1
ATOM 765 C CA . LEU A 1 94 ? 14.471 14.187 0.932 1.00 96.25 94 LEU A CA 1
ATOM 766 C C . LEU A 1 94 ? 14.269 15.572 1.553 1.00 96.25 94 LEU A C 1
ATOM 768 O O . LEU A 1 94 ? 13.837 15.639 2.700 1.00 96.25 94 LEU A O 1
ATOM 772 N N . GLU A 1 95 ? 14.521 16.649 0.812 1.00 97.25 95 GLU A N 1
ATOM 773 C CA . GLU A 1 95 ? 14.266 18.025 1.252 1.00 97.25 95 GLU A CA 1
ATOM 774 C C . GLU A 1 95 ? 12.769 18.281 1.485 1.00 97.25 95 GLU A C 1
ATOM 776 O O . GLU A 1 95 ? 12.389 18.862 2.499 1.00 97.25 95 GLU A O 1
ATOM 781 N N . GLY A 1 96 ? 11.899 17.775 0.603 1.00 96.00 96 GLY A N 1
ATOM 782 C CA . GLY A 1 96 ? 10.444 17.903 0.748 1.00 96.00 96 GLY A CA 1
ATOM 783 C C . GLY A 1 96 ? 9.796 16.904 1.718 1.00 96.00 96 GLY A C 1
ATOM 784 O O . GLY A 1 96 ? 8.615 17.037 2.055 1.00 96.00 96 GLY A O 1
ATOM 785 N N . LEU A 1 97 ? 10.523 15.873 2.161 1.00 95.31 97 LEU A N 1
ATOM 786 C CA . LEU A 1 97 ? 9.974 14.809 3.006 1.00 95.31 97 LEU A CA 1
ATOM 787 C C . LEU A 1 97 ? 9.497 15.306 4.388 1.00 95.31 97 LEU A C 1
ATOM 789 O O . LEU A 1 97 ? 8.395 14.913 4.780 1.00 95.31 97 LEU A O 1
ATOM 793 N N . PRO A 1 98 ? 10.233 16.164 5.128 1.00 97.38 98 PRO A N 1
ATOM 794 C CA . PRO A 1 98 ? 9.791 16.678 6.424 1.00 97.38 98 PRO A CA 1
ATOM 795 C C . PRO A 1 98 ? 8.418 17.354 6.389 1.00 97.38 98 PRO A C 1
ATOM 797 O O . PRO A 1 98 ? 7.579 17.044 7.236 1.00 97.38 98 PRO A O 1
ATOM 800 N N . GLU A 1 99 ? 8.137 18.201 5.393 1.00 95.69 99 GLU A N 1
ATOM 801 C CA . GLU A 1 99 ? 6.832 18.870 5.286 1.00 95.69 99 GLU A CA 1
ATOM 802 C C . GLU A 1 99 ? 5.701 17.875 4.997 1.00 95.69 99 GLU A C 1
ATOM 804 O O . GLU A 1 99 ? 4.619 17.990 5.570 1.00 95.69 99 GLU A O 1
ATOM 809 N N . LYS A 1 100 ? 5.954 16.821 4.208 1.00 94.62 100 LYS A N 1
ATOM 810 C CA . LYS A 1 100 ? 4.973 15.737 4.025 1.00 94.62 100 LYS A CA 1
ATOM 811 C C . LYS A 1 100 ? 4.716 14.991 5.335 1.00 94.62 100 LYS A C 1
ATOM 813 O O . LYS A 1 100 ? 3.563 14.784 5.706 1.00 94.62 100 LYS A O 1
ATOM 818 N N . ILE A 1 101 ? 5.768 14.605 6.061 1.00 95.88 101 ILE A N 1
ATOM 819 C CA . ILE A 1 101 ? 5.649 13.880 7.341 1.00 95.88 101 ILE A CA 1
ATOM 820 C C . ILE A 1 101 ? 4.965 14.733 8.418 1.00 95.88 101 ILE A C 1
ATOM 822 O O . ILE A 1 101 ? 4.194 14.211 9.226 1.00 95.88 101 ILE A O 1
ATOM 826 N N . LYS A 1 102 ? 5.170 16.049 8.401 1.00 97.62 102 LYS A N 1
ATOM 827 C CA . LYS A 1 102 ? 4.485 16.997 9.284 1.00 97.62 102 LYS A CA 1
ATOM 828 C C . LYS A 1 102 ? 2.965 16.955 9.117 1.00 97.62 102 LYS A C 1
ATOM 830 O O . LYS A 1 102 ? 2.271 16.953 10.132 1.00 97.62 102 LYS A O 1
ATOM 835 N N . LEU A 1 103 ? 2.448 16.825 7.892 1.00 97.75 103 LEU A N 1
ATOM 836 C CA . LEU A 1 103 ? 1.005 16.665 7.652 1.00 97.75 103 LEU A CA 1
ATOM 837 C C . LEU A 1 103 ? 0.458 15.391 8.311 1.00 97.75 103 LEU A C 1
ATOM 839 O O . LEU A 1 103 ? -0.587 15.433 8.958 1.00 97.75 103 LEU A O 1
ATOM 843 N N . TYR A 1 104 ? 1.187 14.272 8.235 1.00 97.69 104 TYR A N 1
ATOM 844 C CA . TYR A 1 104 ? 0.808 13.043 8.944 1.00 97.69 104 TYR A CA 1
ATOM 845 C C . TYR A 1 104 ? 0.835 13.218 10.464 1.00 97.69 104 TYR A C 1
ATOM 847 O O . TYR A 1 104 ? -0.087 12.776 11.147 1.00 97.69 104 TYR A O 1
ATOM 855 N N . SER A 1 105 ? 1.867 13.878 10.994 1.00 97.44 105 SER A N 1
ATOM 856 C CA . SER A 1 105 ? 1.985 14.167 12.428 1.00 97.44 105 SER A CA 1
ATOM 857 C C . SER A 1 105 ? 0.801 15.001 12.932 1.00 97.44 105 SER A C 1
ATOM 859 O O . SER A 1 105 ? 0.163 14.651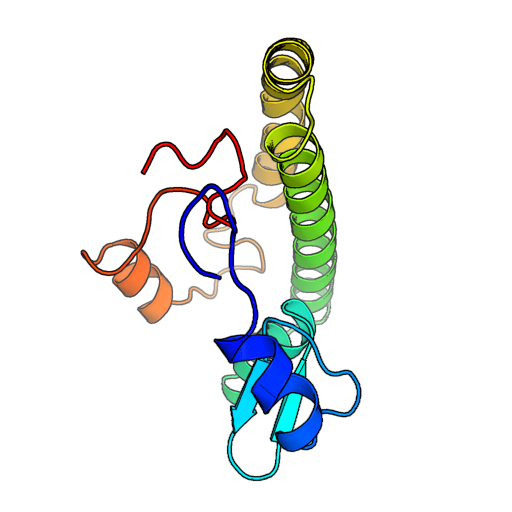 13.925 1.00 97.44 105 SER A O 1
ATOM 861 N N . GLN A 1 106 ? 0.430 16.051 12.196 1.00 97.75 106 GLN A N 1
ATOM 862 C CA . GLN A 1 106 ? -0.735 16.885 12.500 1.00 97.75 106 GLN A CA 1
ATOM 863 C C . GLN A 1 106 ? -2.050 16.105 12.385 1.00 97.75 106 GLN A C 1
ATOM 865 O O . GLN A 1 106 ? -2.912 16.222 13.256 1.00 97.75 106 GLN A O 1
ATOM 870 N N . PHE A 1 107 ? -2.195 15.281 11.343 1.00 97.06 107 PHE A N 1
ATOM 871 C CA . PHE A 1 107 ? -3.388 14.465 11.139 1.00 97.06 107 PHE A CA 1
ATOM 872 C C . PHE A 1 107 ? -3.577 13.432 12.259 1.00 97.06 107 PHE A C 1
ATOM 874 O O . PHE A 1 107 ? -4.707 13.228 12.713 1.00 97.06 107 PHE A O 1
ATOM 881 N N . LEU A 1 108 ? -2.494 12.812 12.746 1.00 96.19 108 LEU A N 1
ATOM 882 C CA . LEU A 1 108 ? -2.508 11.945 13.928 1.00 96.19 108 LEU A CA 1
ATOM 883 C C . LEU A 1 108 ? -2.893 12.743 15.186 1.00 96.19 108 LEU A C 1
ATOM 885 O O . LEU A 1 108 ? -3.822 12.373 15.915 1.00 96.19 108 LEU A O 1
ATOM 889 N N . GLY A 1 109 ? -2.223 13.875 15.407 1.00 95.88 109 GLY A N 1
ATOM 890 C CA . GLY A 1 109 ? -2.419 14.733 16.568 1.00 95.88 109 GLY A CA 1
ATOM 891 C C . GLY A 1 109 ? -2.083 14.000 17.867 1.00 95.88 109 GLY A C 1
ATOM 892 O O . GLY A 1 109 ? -1.016 13.412 18.005 1.00 95.88 109 GLY A O 1
ATOM 893 N N . LYS A 1 110 ? -3.006 14.025 18.833 1.00 95.06 110 LYS A N 1
ATOM 894 C CA . LYS A 1 110 ? -2.849 13.350 20.135 1.00 95.06 110 LYS A CA 1
ATOM 895 C C . LYS A 1 110 ? -3.389 11.914 20.158 1.00 95.06 110 LYS A C 1
ATOM 897 O O . LYS A 1 110 ? -3.390 11.289 21.215 1.00 95.06 110 LYS A O 1
ATOM 902 N N . ARG A 1 111 ? -3.900 11.407 19.031 1.00 92.38 111 ARG A N 1
ATOM 903 C CA . ARG A 1 111 ? -4.522 10.078 18.978 1.00 92.38 111 ARG A CA 1
ATOM 904 C C . ARG A 1 111 ? -3.452 8.989 19.026 1.00 92.38 111 ARG A C 1
ATOM 906 O O . ARG A 1 111 ? -2.398 9.155 18.412 1.00 92.38 111 ARG A O 1
ATOM 913 N N . PRO A 1 112 ? -3.724 7.850 19.677 1.00 89.94 112 PRO A N 1
ATOM 914 C CA . PRO A 1 112 ? -2.804 6.720 19.655 1.00 89.94 112 PRO A CA 1
ATOM 915 C C . PRO A 1 112 ? -2.756 6.036 18.276 1.00 89.94 112 PRO A C 1
ATOM 917 O O . PRO A 1 112 ? -1.753 5.397 17.959 1.00 89.94 112 PRO A O 1
ATOM 920 N N . TRP A 1 113 ? -3.803 6.178 17.450 1.00 91.19 113 TRP A N 1
ATOM 921 C CA . TRP A 1 113 ? -3.872 5.662 16.078 1.00 91.19 113 TRP A CA 1
ATOM 922 C C . TRP A 1 113 ? -4.505 6.680 15.128 1.00 91.19 113 TRP A C 1
ATOM 924 O O . TRP A 1 113 ? -5.276 7.547 15.530 1.00 91.19 113 TRP A O 1
ATOM 934 N N . PHE A 1 114 ? -4.217 6.558 13.830 1.00 93.06 114 PHE A N 1
ATOM 935 C CA . PHE A 1 114 ? -4.7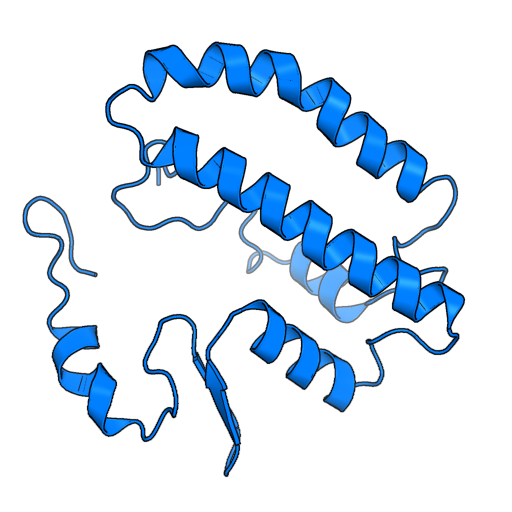23 7.510 12.839 1.00 93.06 114 PHE A CA 1
ATOM 936 C C . PHE A 1 114 ? -6.251 7.561 12.757 1.00 93.06 114 PHE A C 1
ATOM 938 O O . PHE A 1 114 ? -6.804 8.646 12.591 1.00 93.06 114 PHE A O 1
ATOM 945 N N . ALA A 1 115 ? -6.935 6.425 12.891 1.00 91.38 115 ALA A N 1
ATOM 946 C CA . ALA A 1 115 ? -8.394 6.379 12.827 1.00 91.38 115 ALA A CA 1
ATOM 947 C C . ALA A 1 115 ? -9.071 6.787 14.148 1.00 91.38 115 ALA A C 1
ATOM 949 O O . ALA A 1 115 ? -10.209 7.225 14.107 1.00 91.38 115 ALA A O 1
ATOM 950 N N . GLY A 1 116 ? -8.382 6.718 15.294 1.00 87.31 116 GLY A N 1
ATOM 951 C CA . GLY A 1 116 ? -8.992 6.925 16.611 1.00 87.31 116 GLY A CA 1
ATOM 952 C C . GLY A 1 116 ? -8.194 6.253 17.729 1.00 87.31 116 GLY A C 1
ATOM 953 O O . GLY A 1 116 ? -6.963 6.196 17.683 1.00 87.31 116 GLY A O 1
ATOM 954 N N . ASP A 1 117 ? -8.897 5.706 18.719 1.00 85.75 117 ASP A N 1
ATOM 955 C CA . ASP A 1 117 ? -8.272 5.105 19.906 1.00 85.75 117 ASP A CA 1
ATOM 956 C C . ASP A 1 117 ? -8.050 3.591 19.784 1.00 85.75 117 ASP A C 1
ATOM 958 O O . ASP A 1 117 ? -7.277 2.983 20.535 1.00 85.75 117 ASP A O 1
ATOM 962 N N . LYS A 1 118 ? -8.702 2.959 18.804 1.00 80.62 118 LYS A N 1
ATOM 963 C CA . LYS A 1 118 ? -8.659 1.511 18.605 1.00 80.62 118 LYS A CA 1
ATOM 964 C C . LYS A 1 118 ? -7.393 1.090 17.874 1.00 80.62 118 LYS A C 1
ATOM 966 O O . LYS A 1 118 ? -7.181 1.373 16.699 1.00 80.62 118 LYS A O 1
ATOM 971 N N . GLY A 1 119 ? -6.555 0.367 18.609 1.00 71.00 119 GLY A N 1
ATOM 972 C CA . GLY A 1 119 ? -5.295 -0.155 18.114 1.00 71.00 119 GLY A CA 1
ATOM 973 C C . GLY A 1 119 ? -5.345 -1.592 17.648 1.00 71.00 119 GLY A C 1
ATOM 974 O O . GLY A 1 119 ? -6.008 -2.450 18.229 1.00 71.00 119 GLY A O 1
ATOM 975 N N . LEU A 1 120 ? -4.507 -1.896 16.665 1.00 74.38 120 LEU A N 1
ATOM 976 C CA . LEU A 1 120 ? -4.315 -3.251 16.176 1.00 74.38 120 LEU A CA 1
ATOM 977 C C . LEU A 1 120 ? -3.210 -3.927 16.988 1.00 74.38 120 LEU A C 1
ATOM 979 O O . LEU A 1 120 ? -2.075 -4.040 16.530 1.00 74.38 120 LEU A O 1
ATOM 983 N N . LYS A 1 121 ? -3.527 -4.388 18.211 1.00 78.69 121 LYS A N 1
ATOM 984 C CA . LYS A 1 121 ? -2.546 -5.016 19.130 1.00 78.69 121 LYS A CA 1
ATOM 985 C C . LYS A 1 121 ? -1.716 -6.110 18.445 1.00 78.69 121 LYS A C 1
ATOM 987 O O . LYS A 1 121 ? -0.506 -6.172 18.641 1.00 78.69 121 LYS A O 1
ATOM 992 N N . LYS A 1 122 ? -2.346 -6.924 17.587 1.00 78.31 122 LYS A N 1
ATOM 993 C CA . LYS A 1 122 ? -1.663 -7.958 16.789 1.00 78.31 122 LYS A CA 1
ATOM 994 C C . LYS A 1 122 ? -0.707 -7.372 15.746 1.00 78.31 122 LYS A C 1
ATOM 996 O O . LYS A 1 122 ? 0.384 -7.904 15.581 1.00 78.31 122 LYS A O 1
ATOM 1001 N N . ILE A 1 123 ? -1.074 -6.272 15.084 1.00 80.25 123 ILE A N 1
ATOM 1002 C CA . ILE A 1 123 ? -0.176 -5.580 14.147 1.00 80.25 123 ILE A CA 1
ATOM 1003 C C . ILE A 1 123 ? 0.970 -4.915 14.906 1.00 80.25 123 ILE A C 1
ATOM 1005 O O . ILE A 1 123 ? 2.115 -5.066 14.502 1.00 80.25 123 ILE A O 1
ATOM 1009 N N . SER A 1 124 ? 0.706 -4.273 16.046 1.00 81.50 124 SER A N 1
ATOM 1010 C CA . SER A 1 124 ? 1.763 -3.720 16.904 1.00 81.50 124 SER A CA 1
ATOM 1011 C C . SER A 1 124 ? 2.753 -4.804 17.349 1.00 81.50 124 SER A C 1
ATOM 1013 O O . SER A 1 124 ? 3.964 -4.610 17.264 1.00 81.50 124 SER A O 1
ATOM 1015 N N . ALA A 1 125 ? 2.255 -5.975 17.758 1.00 86.69 125 ALA A N 1
ATOM 1016 C CA . ALA A 1 125 ? 3.094 -7.123 18.092 1.00 86.69 125 ALA A CA 1
ATOM 1017 C C . ALA A 1 125 ? 3.878 -7.642 16.874 1.00 86.69 125 ALA A C 1
ATOM 1019 O O . ALA A 1 125 ? 5.070 -7.918 16.986 1.00 86.69 125 ALA A O 1
ATOM 1020 N N . TYR A 1 126 ? 3.242 -7.727 15.700 1.00 86.06 126 TYR A N 1
ATOM 1021 C CA . TYR A 1 126 ? 3.911 -8.102 14.454 1.00 86.06 126 TYR A CA 1
ATOM 1022 C C . TYR A 1 126 ? 5.036 -7.126 14.099 1.00 86.06 126 TYR A C 1
ATOM 1024 O O . TYR A 1 126 ? 6.152 -7.582 13.868 1.00 86.06 126 TYR A O 1
ATOM 1032 N N . MET A 1 127 ? 4.787 -5.814 14.151 1.00 86.31 127 MET A N 1
ATOM 1033 C CA . MET A 1 127 ? 5.774 -4.762 13.870 1.00 86.31 127 MET A CA 1
ATOM 1034 C C . MET A 1 127 ? 6.988 -4.804 14.808 1.00 86.31 127 MET A C 1
ATOM 1036 O O . MET A 1 127 ? 8.082 -4.398 14.422 1.00 86.31 127 MET A O 1
ATOM 1040 N N . LYS A 1 128 ? 6.809 -5.309 16.034 1.00 89.62 128 LYS A N 1
ATOM 1041 C CA . LYS A 1 128 ? 7.890 -5.531 17.008 1.00 89.62 128 LYS A CA 1
ATOM 1042 C C . LYS A 1 128 ? 8.608 -6.873 16.826 1.00 89.62 128 LYS A C 1
ATOM 1044 O O . LYS A 1 128 ? 9.665 -7.074 17.415 1.00 89.62 128 LYS A O 1
ATOM 1049 N N . SER A 1 129 ? 8.044 -7.799 16.051 1.00 93.75 129 SER A N 1
ATOM 1050 C CA . SER A 1 129 ? 8.621 -9.127 15.830 1.00 93.75 129 SER A CA 1
ATOM 1051 C C . SER A 1 129 ? 9.743 -9.104 14.790 1.00 93.75 129 SER A C 1
ATOM 1053 O O . SER A 1 129 ? 9.778 -8.242 13.914 1.00 93.75 129 SER A O 1
ATOM 1055 N N . SER A 1 130 ? 10.615 -10.115 14.822 1.00 93.00 130 SER A N 1
ATOM 1056 C CA . SER A 1 130 ? 11.680 -10.318 13.825 1.00 93.00 130 SER A CA 1
ATOM 1057 C C . SER A 1 130 ? 11.164 -10.540 12.398 1.00 93.00 130 SER A C 1
ATOM 1059 O O . SER A 1 130 ? 11.923 -10.407 11.443 1.00 93.00 130 SER A O 1
ATOM 1061 N N . ARG A 1 131 ? 9.871 -10.855 12.239 1.00 90.44 131 ARG A N 1
ATOM 1062 C CA . ARG A 1 131 ? 9.223 -11.032 10.933 1.00 90.44 131 ARG A CA 1
ATOM 1063 C C . ARG A 1 131 ? 8.918 -9.707 10.237 1.00 90.44 131 ARG A C 1
ATOM 1065 O O . ARG A 1 131 ? 8.717 -9.702 9.026 1.00 90.44 131 ARG A O 1
ATOM 1072 N N . PHE A 1 132 ? 8.849 -8.598 10.975 1.00 89.19 132 PHE A N 1
ATOM 1073 C CA . PHE A 1 132 ? 8.546 -7.303 10.381 1.00 89.19 132 PHE A CA 1
ATOM 1074 C C . PHE A 1 132 ? 9.762 -6.726 9.662 1.00 89.19 132 PHE A C 1
ATOM 1076 O O . PHE A 1 132 ? 10.849 -6.583 10.223 1.00 89.19 132 PHE A O 1
ATOM 1083 N N . LEU A 1 133 ? 9.556 -6.347 8.405 1.00 85.19 133 LEU A N 1
ATOM 1084 C CA . LEU A 1 133 ? 10.580 -5.733 7.577 1.00 85.19 133 LEU A CA 1
ATOM 1085 C C . LEU A 1 133 ? 10.509 -4.214 7.753 1.00 85.19 133 LEU A C 1
ATOM 1087 O O . LEU A 1 133 ? 9.510 -3.588 7.421 1.00 85.19 133 LEU A O 1
ATOM 1091 N N . ARG A 1 134 ? 11.582 -3.629 8.298 1.00 81.00 134 ARG A N 1
ATOM 1092 C CA . ARG A 1 134 ? 11.658 -2.192 8.624 1.00 81.00 134 ARG A CA 1
ATOM 1093 C C . ARG A 1 134 ? 11.847 -1.276 7.408 1.00 81.00 134 ARG A C 1
ATOM 1095 O O . ARG A 1 134 ? 11.651 -0.074 7.531 1.00 81.00 134 ARG A O 1
ATOM 1102 N N . GLY A 1 135 ? 12.273 -1.824 6.271 1.00 78.31 135 GLY A N 1
ATOM 1103 C CA . GLY A 1 135 ? 12.524 -1.075 5.038 1.00 78.31 135 GLY A CA 1
ATOM 1104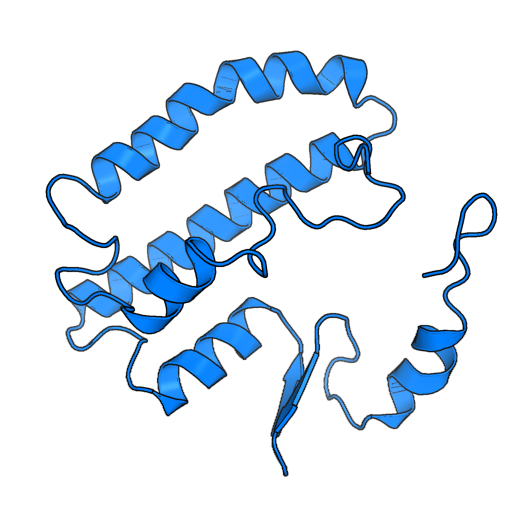 C C . GLY A 1 135 ? 11.400 -1.244 4.012 1.00 78.31 135 GLY A C 1
ATOM 1105 O O . GLY A 1 135 ? 10.657 -2.227 4.084 1.00 78.31 135 GLY A O 1
ATOM 1106 N N . PRO A 1 136 ? 11.275 -0.317 3.046 1.00 74.81 136 PRO A N 1
ATOM 1107 C CA . PRO A 1 136 ? 10.301 -0.448 1.972 1.00 74.81 136 PRO A CA 1
ATOM 1108 C C . PRO A 1 136 ? 10.581 -1.702 1.135 1.00 74.81 136 PRO A C 1
ATOM 1110 O O . PRO A 1 136 ? 11.725 -2.004 0.802 1.00 74.81 136 PRO A O 1
ATOM 1113 N N . LEU A 1 137 ? 9.519 -2.427 0.783 1.00 76.12 137 LEU A N 1
ATOM 1114 C CA . LEU A 1 137 ? 9.597 -3.605 -0.078 1.00 76.12 137 LEU A CA 1
ATOM 1115 C C . LEU A 1 137 ? 9.316 -3.192 -1.518 1.00 76.12 137 LEU A C 1
ATOM 1117 O O . LEU A 1 137 ? 8.163 -3.024 -1.919 1.00 76.12 137 LEU A O 1
ATOM 1121 N N . PHE A 1 138 ? 10.385 -3.028 -2.286 1.00 84.38 138 PHE A N 1
ATOM 1122 C CA . PHE A 1 138 ? 10.326 -2.801 -3.724 1.00 84.38 138 PHE A CA 1
ATOM 1123 C C . PHE A 1 138 ? 10.893 -4.002 -4.485 1.00 84.38 138 PHE A C 1
ATOM 1125 O O . PHE A 1 138 ? 11.552 -4.870 -3.913 1.00 84.38 138 PHE A O 1
ATOM 1132 N N . ALA A 1 139 ? 10.635 -4.064 -5.791 1.00 84.56 139 ALA A N 1
ATOM 1133 C CA . ALA A 1 139 ? 11.302 -5.029 -6.650 1.00 84.56 139 ALA A CA 1
ATOM 1134 C C . ALA A 1 139 ? 12.819 -4.771 -6.659 1.00 84.56 139 ALA A C 1
ATOM 1136 O O . ALA A 1 139 ? 13.266 -3.653 -6.403 1.00 84.56 139 ALA A O 1
ATOM 1137 N N . LYS A 1 140 ? 13.606 -5.800 -6.996 1.00 84.50 140 LYS A N 1
ATOM 1138 C CA . LYS A 1 140 ? 15.083 -5.770 -6.994 1.00 84.50 140 LYS A CA 1
ATOM 1139 C C . LYS A 1 140 ? 15.705 -4.684 -7.886 1.00 84.50 140 LYS A C 1
ATOM 1141 O O . LYS A 1 140 ? 16.871 -4.365 -7.735 1.00 84.50 140 LYS A O 1
ATOM 1146 N N . MET A 1 141 ? 14.939 -4.119 -8.815 1.00 87.12 141 MET A N 1
ATOM 1147 C CA . MET A 1 141 ? 15.382 -3.023 -9.685 1.00 87.12 141 MET A CA 1
ATOM 1148 C C . MET A 1 141 ? 15.306 -1.631 -9.017 1.00 87.12 141 MET A C 1
ATOM 1150 O O . MET A 1 141 ? 15.817 -0.663 -9.569 1.00 87.12 141 MET A O 1
ATOM 1154 N N . ALA A 1 142 ? 14.639 -1.493 -7.865 1.00 90.38 142 ALA A N 1
ATOM 1155 C CA . ALA A 1 142 ? 14.524 -0.211 -7.174 1.00 90.38 142 ALA A CA 1
ATOM 1156 C C . ALA A 1 142 ? 15.815 0.135 -6.425 1.00 90.38 142 ALA A C 1
ATOM 1158 O O . ALA A 1 142 ? 16.258 -0.620 -5.560 1.00 90.38 142 ALA A O 1
ATOM 1159 N N . LYS A 1 143 ? 16.348 1.336 -6.657 1.00 90.06 143 LYS A N 1
ATOM 1160 C CA . LYS A 1 143 ? 17.640 1.785 -6.107 1.00 90.06 143 LYS A CA 1
ATOM 1161 C C . LYS A 1 143 ? 17.662 2.006 -4.588 1.00 90.06 143 LYS A C 1
ATOM 1163 O O . LYS A 1 143 ? 18.726 2.165 -4.008 1.00 90.06 143 LYS A O 1
ATOM 1168 N N . TRP A 1 144 ? 16.506 2.018 -3.920 1.00 87.31 144 TRP A N 1
ATOM 1169 C CA . TRP A 1 144 ? 16.427 2.140 -2.453 1.00 87.31 144 TRP A CA 1
ATOM 1170 C C . TRP A 1 144 ? 16.526 0.799 -1.722 1.00 87.31 144 TRP A C 1
ATOM 1172 O O . TRP A 1 144 ? 16.711 0.759 -0.505 1.00 87.31 144 TRP A O 1
ATOM 1182 N N . ASN A 1 145 ? 16.355 -0.310 -2.441 1.00 72.62 145 ASN A N 1
ATOM 1183 C CA . ASN A 1 145 ? 16.362 -1.640 -1.859 1.00 72.62 145 ASN A CA 1
ATOM 1184 C C . ASN A 1 145 ? 17.795 -2.193 -1.897 1.00 72.62 145 ASN A C 1
ATOM 1186 O O . ASN A 1 145 ? 18.082 -3.102 -2.661 1.00 72.62 145 ASN A O 1
ATOM 1190 N N . ASN A 1 146 ? 18.704 -1.616 -1.097 1.00 56.78 146 ASN A N 1
ATOM 1191 C CA . ASN A 1 146 ? 20.102 -2.072 -0.963 1.00 56.78 146 ASN A CA 1
ATOM 1192 C C . ASN A 1 146 ? 20.217 -3.385 -0.154 1.00 56.78 146 ASN A C 1
ATOM 1194 O O . ASN A 1 146 ? 21.094 -3.515 0.701 1.00 56.78 146 ASN A O 1
ATOM 1198 N N . LYS A 1 147 ? 19.291 -4.324 -0.362 1.00 51.19 147 LYS A N 1
ATOM 1199 C CA . LYS A 1 147 ? 19.359 -5.680 0.185 1.00 51.19 147 LYS A CA 1
ATOM 1200 C C . LYS A 1 147 ? 19.796 -6.662 -0.882 1.00 51.19 147 LYS A C 1
ATOM 1202 O O . LYS A 1 147 ? 19.229 -6.586 -1.993 1.00 51.19 147 LYS A O 1
#

Foldseek 3Di:
DDDPDVLDPCVCVVCQVVQPAPDRDPPWDDDPVDTDDDPVRVVVVVCVVVVNCADDPQLNVQSVVCVVLVVVLVVVLQCLQLDPCNVVVVVVNVVCVVVSVVVVCVCCDPAPDNSHPDDPVVVVVVCVDPNHDPDDDDPPNGNRPPD

InterPro domains:
  IPR003081 Glutathione S-transferase, Mu class [PR01267] (10-22)
  IPR003081 Glutathione S-transferase, Mu class [PR01267] (53-64)
  IPR003081 Glutathione S-transferase, Mu class [PR01267] (105-118)
  IPR004045 Glutathione S-transferase, N-terminal [PF02798] (2-48)
  IPR004045 Glutathione S-transferase, N-terminal [PS50404] (1-54)
  IPR004046 Glutathione S-transferase, C-terminal [PF00043] (71-118)
  IPR010987 Glutathione S-transferase, C-terminal-like [PS50405] (56-147)
  IPR036249 Thioredoxin-like superfamily [SSF52833] (3-51)
  IPR036282 Glutathione S-transferase, C-terminal 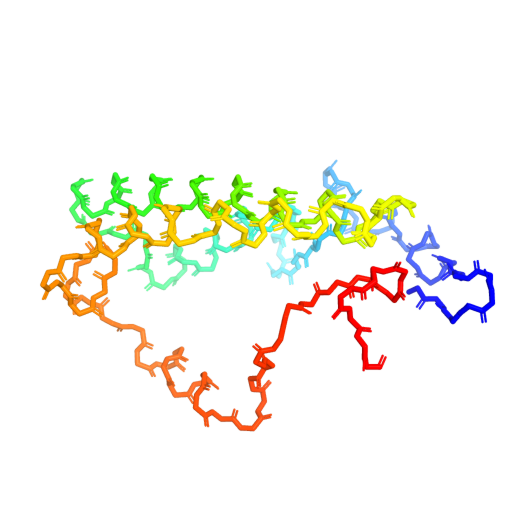domain superfamily [SSF47616] (52-146)
  IPR040079 Glutathione transferase family [SFLDS00019] (6-118)
  IPR050213 Glutathione S-transferase superfamily [PTHR11571] (8-118)